Protein AF-A0A8H6F8X5-F1 (afdb_monomer)

Sequence (159 aa):
MCCFRVAEVFLEDPPPEKKKEEKEKEEKVKKNYVLVSDQLNLQPITSPAPMYYPGGSQATQIQFYSSQPAAEPANFNHYQGLTSKQVNDRNISRAQNHGGFNPVQLVPQNASPDNEYYCRELDGTWTVRTVNTIMNSLNPGQWAYATTGYPYWVRHSKD

Structure (mmCIF, N/CA/C/O backbone):
data_AF-A0A8H6F8X5-F1
#
_entry.id   AF-A0A8H6F8X5-F1
#
loop_
_atom_site.group_PDB
_atom_site.id
_atom_site.type_symbol
_atom_site.label_atom_id
_atom_site.label_alt_id
_atom_site.label_comp_id
_atom_site.label_asym_id
_atom_site.label_entity_id
_atom_site.label_seq_id
_atom_site.pdbx_PDB_ins_code
_atom_site.Cartn_x
_atom_site.Cartn_y
_atom_site.Cartn_z
_atom_site.occupancy
_atom_site.B_iso_or_equiv
_atom_site.auth_seq_id
_atom_site.auth_comp_id
_atom_site.auth_asym_id
_atom_site.auth_atom_id
_atom_site.pdbx_PDB_model_num
ATOM 1 N N . MET A 1 1 ? -4.945 -47.164 32.481 1.00 36.91 1 MET A N 1
ATOM 2 C CA . MET A 1 1 ? -4.003 -47.880 31.596 1.00 36.91 1 MET A CA 1
ATOM 3 C C . MET A 1 1 ? -4.623 -47.964 30.209 1.00 36.91 1 MET A C 1
ATOM 5 O O . MET A 1 1 ? -5.729 -48.467 30.112 1.00 36.91 1 MET A O 1
ATOM 9 N N . CYS A 1 2 ? -3.932 -47.366 29.230 1.00 43.31 2 CYS A N 1
ATOM 10 C CA . CYS A 1 2 ? -3.965 -47.519 27.764 1.00 43.31 2 CYS A CA 1
ATOM 11 C C . CYS A 1 2 ? -5.269 -47.904 27.032 1.00 43.31 2 CYS A C 1
ATOM 13 O O . CYS A 1 2 ? -5.807 -48.979 27.259 1.00 43.31 2 CYS A O 1
ATOM 15 N N . CYS A 1 3 ? -5.664 -47.093 26.035 1.00 44.19 3 CYS A N 1
ATOM 16 C CA . CYS A 1 3 ? -5.528 -47.427 24.600 1.00 44.19 3 CYS A CA 1
ATOM 17 C C . CYS A 1 3 ? -6.096 -46.305 23.703 1.00 44.19 3 CYS A C 1
ATOM 19 O O . CYS A 1 3 ? -7.283 -45.996 23.746 1.00 44.19 3 CYS A O 1
ATOM 21 N N . PHE A 1 4 ? -5.230 -45.725 22.868 1.00 46.38 4 PHE A N 1
ATOM 22 C CA . PHE A 1 4 ? -5.583 -44.859 21.742 1.00 46.38 4 PHE A CA 1
ATOM 23 C C . PHE A 1 4 ? -6.475 -45.605 20.732 1.00 46.38 4 PHE A C 1
ATOM 25 O O . PHE A 1 4 ? -6.188 -46.750 20.385 1.00 46.38 4 PHE A O 1
ATOM 32 N N . ARG A 1 5 ? -7.485 -44.926 20.173 1.00 42.03 5 ARG A N 1
ATOM 33 C CA . ARG A 1 5 ? -7.968 -45.196 18.811 1.00 42.03 5 ARG A CA 1
ATOM 34 C C . ARG A 1 5 ? -7.965 -43.889 18.033 1.00 42.03 5 ARG A C 1
ATOM 36 O O . ARG A 1 5 ? -8.704 -42.964 18.350 1.00 42.03 5 ARG A O 1
ATOM 43 N N . VAL A 1 6 ? -7.078 -43.838 17.048 1.00 49.41 6 VAL A N 1
ATOM 44 C CA . VAL A 1 6 ? -7.044 -42.843 15.981 1.00 49.41 6 VAL A CA 1
ATOM 45 C C . VAL A 1 6 ? -8.338 -43.026 15.192 1.00 49.41 6 VAL A C 1
ATOM 47 O O . VAL A 1 6 ? -8.500 -44.038 14.515 1.00 49.41 6 VAL A O 1
ATOM 50 N N . ALA A 1 7 ? -9.294 -42.112 15.360 1.00 45.47 7 ALA A N 1
ATOM 51 C CA . ALA A 1 7 ? -10.432 -42.035 14.460 1.00 45.47 7 ALA A CA 1
ATOM 52 C C . ALA A 1 7 ? -9.923 -41.452 13.143 1.00 45.47 7 ALA A C 1
ATOM 54 O O . ALA A 1 7 ? -9.276 -40.405 13.114 1.00 45.47 7 ALA A O 1
ATOM 55 N N . GLU A 1 8 ? -10.153 -42.220 12.091 1.00 45.78 8 GLU A N 1
ATOM 56 C CA . GLU A 1 8 ? -9.736 -41.973 10.727 1.00 45.78 8 GLU A CA 1
ATOM 57 C C . GLU A 1 8 ? -10.139 -40.568 10.281 1.00 45.78 8 GLU A C 1
ATOM 59 O O . GLU A 1 8 ? -11.314 -40.200 10.270 1.00 45.78 8 GLU A O 1
ATOM 64 N N . VAL A 1 9 ? -9.133 -39.783 9.898 1.00 44.12 9 VAL A N 1
ATOM 65 C CA . VAL A 1 9 ? -9.313 -38.613 9.047 1.00 44.12 9 VAL A CA 1
ATOM 66 C C . VAL A 1 9 ? -9.798 -39.154 7.707 1.00 44.12 9 VAL A C 1
ATOM 68 O O . VAL A 1 9 ? -9.000 -39.545 6.857 1.00 44.12 9 VAL A O 1
ATOM 71 N N . PHE A 1 10 ? -11.117 -39.225 7.536 1.00 41.78 10 PHE A N 1
ATOM 72 C CA . PHE A 1 10 ? -11.707 -39.284 6.211 1.00 41.78 10 PHE A CA 1
ATOM 73 C C . PHE A 1 10 ? -11.322 -37.982 5.517 1.00 41.78 10 PHE A C 1
ATOM 75 O O . PHE A 1 10 ? -11.878 -36.916 5.773 1.00 41.78 10 PHE A O 1
ATOM 82 N N . LEU A 1 11 ? -10.306 -38.076 4.664 1.00 54.69 11 LEU A N 1
ATOM 83 C CA . LEU A 1 11 ? -10.061 -37.112 3.611 1.00 54.69 11 LEU A CA 1
ATOM 84 C C . LEU A 1 11 ? -11.236 -37.266 2.638 1.00 54.69 11 LEU A C 1
ATOM 86 O O . LEU A 1 11 ? -11.163 -38.017 1.669 1.00 54.69 11 LEU A O 1
ATOM 90 N N . GLU A 1 12 ? -12.367 -36.648 2.979 1.00 58.44 12 GLU A N 1
ATOM 91 C CA . GLU A 1 12 ? -13.502 -36.516 2.079 1.00 58.44 12 GLU A CA 1
ATOM 92 C C . GLU A 1 12 ? -12.989 -35.824 0.821 1.00 58.44 12 GLU A C 1
ATOM 94 O O . GLU A 1 12 ? -12.640 -34.640 0.822 1.00 58.44 12 GLU A O 1
ATOM 99 N N . ASP A 1 13 ? -12.885 -36.603 -0.255 1.00 58.38 13 ASP A N 1
ATOM 100 C CA . ASP A 1 13 ? -12.674 -36.071 -1.586 1.00 58.38 13 ASP A CA 1
ATOM 101 C C . ASP A 1 13 ? -13.722 -34.974 -1.816 1.00 58.38 13 ASP A C 1
ATOM 103 O O . ASP A 1 13 ? -14.922 -35.232 -1.658 1.00 58.38 13 ASP A O 1
ATOM 107 N N . PRO A 1 14 ? -13.313 -33.742 -2.168 1.00 56.97 14 PRO A N 1
ATOM 108 C CA . PRO A 1 14 ? -14.272 -32.671 -2.344 1.00 56.97 14 PRO A CA 1
ATOM 109 C C . PRO A 1 14 ? -15.257 -33.057 -3.457 1.00 56.97 14 PRO A C 1
ATOM 111 O O . PRO A 1 14 ? -14.845 -33.668 -4.454 1.00 56.97 14 PRO A O 1
ATOM 114 N N . PRO A 1 15 ? -16.548 -32.701 -3.307 1.00 54.31 15 PRO A N 1
ATOM 115 C CA . PRO A 1 15 ? -17.602 -33.104 -4.227 1.00 54.31 15 PRO A CA 1
ATOM 116 C C . PRO A 1 15 ? -17.224 -32.765 -5.679 1.00 54.31 15 PRO A C 1
ATOM 118 O O . PRO A 1 15 ? -16.596 -31.728 -5.922 1.00 54.31 15 PRO A O 1
ATOM 121 N N . PRO A 1 16 ? -17.599 -33.608 -6.661 1.00 55.25 16 PRO A N 1
ATOM 122 C CA . PRO A 1 16 ? -17.112 -33.528 -8.044 1.00 55.25 16 PRO A CA 1
ATOM 123 C C . PRO A 1 16 ? -17.416 -32.191 -8.742 1.00 55.25 16 PRO A C 1
ATOM 125 O O . PRO A 1 16 ? -16.792 -31.868 -9.752 1.00 55.25 16 PRO A O 1
ATOM 128 N N . GLU A 1 17 ? -18.335 -31.395 -8.197 1.00 54.47 17 GLU A N 1
ATOM 129 C CA . GLU A 1 17 ? -18.653 -30.046 -8.665 1.00 54.47 17 GLU A CA 1
ATOM 130 C C . GLU A 1 17 ? -17.574 -29.015 -8.286 1.00 54.47 17 GLU A C 1
ATOM 132 O O . GLU A 1 17 ? -17.192 -28.204 -9.129 1.00 54.47 17 GLU A O 1
ATOM 137 N N . LYS A 1 18 ? -16.965 -29.111 -7.091 1.00 52.75 18 LYS A N 1
ATOM 138 C CA . LYS A 1 18 ? -15.894 -28.191 -6.655 1.00 52.75 18 LYS A CA 1
ATOM 139 C C . LYS A 1 18 ? -14.602 -28.371 -7.461 1.00 52.75 18 LYS A C 1
ATOM 141 O O . LYS A 1 18 ? -13.969 -27.385 -7.826 1.00 52.75 18 LYS A O 1
ATOM 146 N N . LYS A 1 19 ? -14.257 -29.615 -7.833 1.00 54.56 19 LYS A N 1
ATOM 147 C CA . LYS A 1 19 ? -13.099 -29.911 -8.709 1.00 54.56 19 LYS A CA 1
ATOM 148 C C . LYS A 1 19 ? -13.278 -29.354 -10.133 1.00 54.56 19 LYS A C 1
ATOM 150 O O . LYS A 1 19 ? -12.283 -29.058 -10.795 1.00 54.56 19 LYS A O 1
ATOM 155 N N . LYS A 1 20 ? -14.519 -29.205 -10.623 1.00 55.94 20 LYS A N 1
ATOM 156 C CA . LYS A 1 20 ? -14.805 -28.585 -11.932 1.00 55.94 20 LYS A CA 1
ATOM 157 C C . LYS A 1 20 ? -14.693 -27.060 -11.877 1.00 55.94 20 LYS A C 1
ATOM 159 O O . LYS A 1 20 ? -14.068 -26.486 -12.764 1.00 55.94 20 LYS A O 1
ATOM 164 N N . GLU 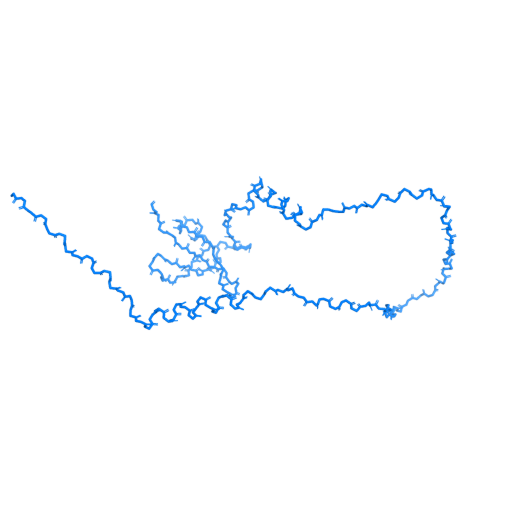A 1 21 ? -15.208 -26.425 -10.824 1.00 56.47 21 GLU A N 1
ATOM 165 C CA . GLU A 1 21 ? -15.092 -24.970 -10.640 1.00 56.47 21 GLU A CA 1
ATOM 166 C C . GLU A 1 21 ? -13.645 -24.497 -10.436 1.00 56.47 21 GLU A C 1
ATOM 168 O O . GLU A 1 21 ? -13.267 -23.451 -10.964 1.00 56.47 21 GLU A O 1
ATOM 173 N N . GLU A 1 22 ? -12.811 -25.249 -9.708 1.00 57.75 22 GLU A N 1
ATOM 174 C CA . GLU A 1 22 ? -11.390 -24.901 -9.548 1.00 57.75 22 GLU A CA 1
ATOM 175 C C . GLU A 1 22 ? -10.607 -25.029 -10.857 1.00 57.75 22 GLU A C 1
ATOM 177 O O . GLU A 1 22 ? -9.836 -24.128 -11.189 1.00 57.75 22 GLU A O 1
ATOM 182 N N . LYS A 1 23 ? -10.859 -26.077 -11.656 1.00 56.69 23 LYS A N 1
ATOM 183 C CA . LYS A 1 23 ? -10.246 -26.214 -12.988 1.00 56.69 23 LYS A CA 1
ATOM 184 C C . LYS A 1 23 ? -10.670 -25.096 -13.939 1.00 56.69 23 LYS A C 1
ATOM 186 O O . LYS A 1 23 ? -9.831 -24.585 -14.677 1.00 56.69 23 LYS A O 1
ATOM 191 N N . GLU A 1 24 ? -11.938 -24.685 -13.907 1.00 56.41 24 GLU A N 1
ATOM 192 C CA . GLU A 1 24 ? -12.426 -23.584 -14.747 1.00 56.41 24 GLU A CA 1
ATOM 193 C C . GLU A 1 24 ? -11.829 -22.230 -14.323 1.00 56.41 24 GLU A C 1
ATOM 195 O O . GLU A 1 24 ? -11.479 -21.405 -15.173 1.00 56.41 24 GLU A O 1
ATOM 200 N N . LYS A 1 25 ? -11.646 -22.002 -13.015 1.00 56.59 25 LYS A N 1
ATOM 201 C CA . LYS A 1 25 ? -10.965 -20.804 -12.498 1.00 56.59 25 LYS A CA 1
ATOM 202 C C . LYS A 1 25 ? -9.482 -20.791 -12.870 1.00 56.59 25 LYS A C 1
ATOM 204 O O . LYS A 1 25 ? -8.986 -19.749 -13.295 1.00 56.59 25 LYS A O 1
ATOM 209 N N . GLU A 1 26 ? -8.790 -21.925 -12.798 1.00 56.66 26 GLU A N 1
ATOM 210 C CA . GLU A 1 26 ? -7.379 -22.025 -13.191 1.00 56.66 26 GLU A CA 1
ATOM 211 C C . GLU A 1 26 ? -7.184 -21.846 -14.712 1.00 56.66 26 GLU A C 1
ATOM 213 O O . GLU A 1 26 ? -6.233 -21.193 -15.150 1.00 56.66 26 GLU A O 1
ATOM 218 N N . GLU A 1 27 ? -8.113 -22.343 -15.537 1.00 55.03 27 GLU A N 1
ATOM 219 C CA . GLU A 1 27 ? -8.099 -22.132 -16.991 1.00 55.03 27 GLU A CA 1
ATOM 220 C C . GLU A 1 27 ? -8.397 -20.670 -17.370 1.00 55.03 27 GLU A C 1
ATOM 222 O O . GLU A 1 27 ? -7.745 -20.119 -18.262 1.00 55.03 27 GLU A O 1
ATOM 227 N N . LYS A 1 28 ? -9.317 -19.995 -16.663 1.00 52.00 28 LYS A N 1
ATOM 228 C CA . LYS A 1 28 ? -9.568 -18.550 -16.836 1.00 52.00 28 LYS A CA 1
ATOM 229 C C . LYS A 1 28 ? -8.356 -17.698 -16.454 1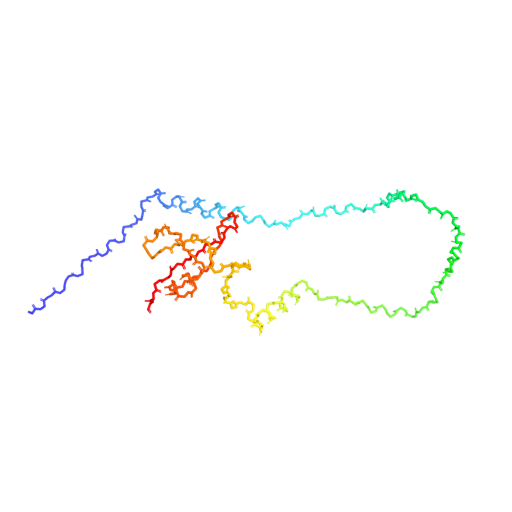.00 52.00 28 LYS A C 1
ATOM 231 O O . LYS A 1 28 ? -8.063 -16.729 -17.150 1.00 52.00 28 LYS A O 1
ATOM 236 N N . VAL A 1 29 ? -7.617 -18.070 -15.407 1.00 52.72 29 VAL A N 1
ATOM 237 C CA . VAL A 1 29 ? -6.373 -17.375 -15.030 1.00 52.72 29 VAL A CA 1
ATOM 238 C C . VAL A 1 29 ? -5.284 -17.577 -16.091 1.00 52.72 29 VAL A C 1
ATOM 240 O O . VAL A 1 29 ? -4.602 -16.616 -16.441 1.00 52.72 29 VAL A O 1
ATOM 243 N N . LYS A 1 30 ? -5.164 -18.774 -16.686 1.00 51.12 30 LYS A N 1
ATOM 244 C CA . LYS A 1 30 ? -4.207 -19.038 -17.781 1.00 51.12 30 LYS A CA 1
ATOM 245 C C . LYS A 1 30 ? -4.555 -18.300 -19.081 1.00 51.12 30 LYS A C 1
ATOM 247 O O . LYS A 1 30 ? -3.644 -17.856 -19.771 1.00 51.12 30 LYS A O 1
ATOM 252 N N . LYS A 1 31 ? -5.841 -18.101 -19.395 1.00 50.16 31 LYS A N 1
ATOM 253 C CA . LYS A 1 31 ? -6.279 -17.338 -20.585 1.00 50.16 31 LYS A CA 1
ATOM 254 C C . LYS A 1 31 ? -6.067 -15.821 -20.477 1.00 50.16 31 LYS A C 1
ATOM 256 O O . LYS A 1 31 ? -6.043 -15.157 -21.506 1.00 50.16 31 LYS A O 1
ATOM 261 N N . ASN A 1 32 ? -5.875 -15.278 -19.271 1.00 47.56 32 ASN A N 1
ATOM 262 C CA . ASN A 1 32 ? -5.641 -13.842 -19.066 1.00 47.56 32 ASN A CA 1
ATOM 263 C C . ASN A 1 32 ? -4.169 -13.414 -19.174 1.00 47.56 32 ASN A C 1
ATOM 265 O O . ASN A 1 32 ? -3.894 -12.216 -19.197 1.00 47.56 32 ASN A O 1
ATOM 269 N N . TYR A 1 33 ? -3.227 -14.350 -19.310 1.00 41.00 33 TYR A N 1
ATOM 270 C CA . TYR A 1 33 ? -1.873 -14.029 -19.760 1.00 41.00 33 TYR A CA 1
ATOM 271 C C . TYR A 1 33 ? -1.807 -14.156 -21.281 1.00 41.00 33 TYR A C 1
ATOM 273 O O . TYR A 1 33 ? -1.265 -15.112 -21.831 1.00 41.00 33 TYR A O 1
ATOM 281 N N . VAL A 1 34 ? -2.379 -13.171 -21.972 1.00 42.72 34 VAL A N 1
ATOM 282 C CA . VAL A 1 34 ? -2.044 -12.938 -23.376 1.00 42.72 34 VAL A CA 1
ATOM 283 C C . VAL A 1 34 ? -0.623 -12.384 -23.389 1.00 42.72 34 VAL A C 1
ATOM 285 O O . VAL A 1 34 ? -0.381 -11.249 -22.977 1.00 42.72 34 VAL A O 1
ATOM 288 N N . LEU A 1 35 ? 0.330 -13.202 -23.833 1.00 46.12 35 LEU A N 1
ATOM 289 C CA . LEU A 1 35 ? 1.628 -12.708 -24.271 1.00 46.12 35 LEU A CA 1
ATOM 290 C C . LEU A 1 35 ? 1.362 -11.730 -25.419 1.00 46.12 35 LEU A C 1
ATOM 292 O O . LEU A 1 35 ? 0.955 -12.134 -26.507 1.00 46.12 35 LEU A O 1
ATOM 296 N N . VAL A 1 36 ? 1.548 -10.435 -25.162 1.00 47.56 36 VAL A N 1
ATOM 297 C CA . VAL A 1 36 ? 1.581 -9.406 -26.205 1.00 47.56 36 VAL A CA 1
ATOM 298 C C . VAL A 1 36 ? 2.903 -9.573 -26.951 1.00 47.56 36 VAL A C 1
ATOM 300 O O . VAL A 1 36 ? 3.878 -8.867 -26.715 1.00 47.56 36 VAL A O 1
ATOM 303 N N . SER A 1 37 ? 2.949 -10.573 -27.818 1.00 54.03 37 SER A N 1
ATOM 304 C CA . SER A 1 37 ? 3.996 -10.761 -28.811 1.00 54.03 37 SER A CA 1
ATOM 305 C C . SER A 1 37 ? 3.313 -11.068 -30.131 1.00 54.03 37 SER A C 1
ATOM 307 O O . SER A 1 37 ? 3.034 -12.221 -30.439 1.00 54.03 37 SER A O 1
ATOM 309 N N . ASP A 1 38 ? 2.919 -10.015 -30.838 1.00 49.62 38 ASP A N 1
ATOM 310 C CA . ASP A 1 38 ? 3.340 -9.776 -32.218 1.00 49.62 38 ASP A CA 1
ATOM 311 C C . ASP A 1 38 ? 2.515 -8.649 -32.843 1.00 49.62 38 ASP A C 1
ATOM 313 O O . ASP A 1 38 ? 1.331 -8.486 -32.560 1.00 49.62 38 ASP A O 1
ATOM 317 N N . GLN A 1 39 ? 3.170 -7.919 -33.754 1.00 47.75 39 GLN A N 1
ATOM 318 C CA . GLN A 1 39 ? 2.626 -6.893 -34.657 1.00 47.75 39 GLN A CA 1
ATOM 319 C C . GLN A 1 39 ? 2.611 -5.442 -34.124 1.00 47.75 39 GLN A C 1
ATOM 321 O O . GLN A 1 39 ? 1.603 -4.741 -34.199 1.00 47.75 39 GLN A O 1
ATOM 326 N N . LEU A 1 40 ? 3.770 -4.915 -33.707 1.00 45.66 40 LEU A N 1
ATOM 327 C CA . LEU A 1 40 ? 4.030 -3.480 -33.895 1.00 45.66 40 LEU A CA 1
ATOM 328 C C . LEU A 1 40 ? 4.257 -3.243 -35.394 1.00 45.66 40 LEU A C 1
ATOM 330 O O . LEU A 1 40 ? 5.364 -3.385 -35.906 1.00 45.66 40 LEU A O 1
ATOM 334 N N . ASN A 1 41 ? 3.183 -2.914 -36.106 1.00 47.12 41 ASN A N 1
ATOM 335 C CA . ASN A 1 41 ? 3.257 -2.431 -37.476 1.00 47.12 41 ASN A CA 1
ATOM 336 C C . ASN A 1 41 ? 3.772 -0.980 -37.438 1.00 47.12 41 ASN A C 1
ATOM 338 O O . ASN A 1 41 ? 2.985 -0.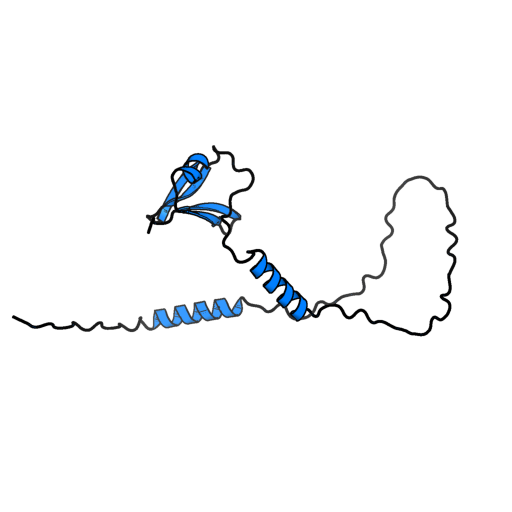036 -37.355 1.00 47.12 41 ASN A O 1
ATOM 342 N N . LEU A 1 42 ? 5.096 -0.793 -37.409 1.00 48.75 42 LEU A N 1
ATOM 343 C CA . LEU A 1 42 ? 5.699 0.535 -37.541 1.00 48.75 42 LEU A CA 1
ATOM 344 C C . LEU A 1 42 ? 5.504 1.024 -38.980 1.00 48.75 42 LEU A C 1
ATOM 346 O O . LEU A 1 42 ? 6.308 0.745 -39.866 1.00 48.75 42 LEU A O 1
ATOM 350 N N . GLN A 1 43 ? 4.431 1.774 -39.212 1.00 52.31 43 GLN A N 1
ATOM 351 C CA . GLN A 1 43 ? 4.346 2.659 -40.370 1.00 52.31 43 GLN A CA 1
ATOM 352 C C . GLN A 1 43 ? 5.440 3.736 -40.219 1.00 52.31 43 GLN A C 1
ATOM 354 O O . GLN A 1 43 ? 5.543 4.334 -39.141 1.00 52.31 43 GLN A O 1
ATOM 359 N N . PRO A 1 44 ? 6.266 4.018 -41.243 1.00 46.91 44 PRO A N 1
ATOM 360 C CA . PRO A 1 44 ? 7.167 5.160 -41.192 1.00 46.91 44 PRO A CA 1
ATOM 361 C C . PRO A 1 44 ? 6.324 6.438 -41.165 1.00 46.91 44 PRO A C 1
ATOM 363 O O . PRO A 1 44 ? 5.540 6.690 -42.078 1.00 46.91 44 PRO A O 1
ATOM 366 N N . ILE A 1 45 ? 6.465 7.244 -40.111 1.00 49.88 45 ILE A N 1
ATOM 367 C CA . ILE A 1 45 ? 5.806 8.550 -40.018 1.00 49.88 45 ILE A CA 1
ATOM 368 C C . ILE A 1 45 ? 6.527 9.477 -41.000 1.00 49.88 45 ILE A C 1
ATOM 370 O O . ILE A 1 45 ? 7.522 10.120 -40.671 1.00 49.88 45 ILE A O 1
ATOM 374 N N . THR A 1 46 ? 6.072 9.483 -42.247 1.00 51.19 46 THR A N 1
ATOM 375 C CA . THR A 1 46 ? 6.524 10.437 -43.252 1.00 51.19 46 THR A CA 1
ATOM 376 C C . THR A 1 46 ? 5.823 11.773 -43.024 1.00 51.19 46 THR A C 1
ATOM 378 O O . THR A 1 46 ? 4.596 11.821 -42.971 1.00 51.19 46 THR A O 1
ATOM 381 N N . SER A 1 47 ? 6.630 12.835 -42.979 1.00 60.25 47 SER A N 1
ATOM 382 C CA . SER A 1 47 ? 6.283 14.263 -43.051 1.00 60.25 47 SER A CA 1
ATOM 383 C C . SER A 1 47 ? 5.754 14.937 -41.773 1.00 60.25 47 SER A C 1
ATOM 385 O O . SER A 1 47 ? 4.631 14.671 -41.346 1.00 60.25 47 SER A O 1
ATOM 387 N N . PRO A 1 48 ? 6.501 15.904 -41.197 1.00 50.62 48 PRO A N 1
ATOM 388 C CA . PRO A 1 48 ? 5.929 16.827 -40.228 1.00 50.62 48 PRO A CA 1
ATOM 389 C C . PRO A 1 48 ? 4.981 17.807 -40.936 1.00 50.62 48 PRO A C 1
ATOM 391 O O . PRO A 1 48 ? 5.360 18.483 -41.894 1.00 50.62 48 PRO A O 1
ATOM 394 N N . ALA A 1 49 ? 3.740 17.886 -40.455 1.00 55.31 49 ALA A N 1
ATOM 395 C CA . ALA A 1 49 ? 2.804 18.933 -40.846 1.00 55.31 49 ALA A CA 1
ATOM 396 C C . ALA A 1 49 ? 3.358 20.319 -40.441 1.00 55.31 49 ALA A C 1
ATOM 398 O O . ALA A 1 49 ? 3.920 20.451 -39.349 1.00 55.31 49 ALA A O 1
ATOM 399 N N . PRO A 1 50 ? 3.212 21.362 -41.277 1.00 48.44 50 PRO A N 1
ATOM 400 C CA . PRO A 1 50 ? 3.706 22.693 -40.947 1.00 48.44 50 PRO A CA 1
ATOM 401 C C . PRO A 1 50 ? 2.857 23.320 -39.831 1.00 48.44 50 PRO A C 1
ATOM 403 O O . PRO A 1 50 ? 1.678 23.612 -40.016 1.00 48.44 50 PRO A O 1
ATOM 406 N N . MET A 1 51 ? 3.469 23.553 -38.669 1.00 39.31 51 MET A N 1
ATOM 407 C CA . MET A 1 51 ? 2.892 24.380 -37.606 1.00 39.31 51 MET A CA 1
ATOM 408 C C . MET A 1 51 ? 3.008 25.859 -37.995 1.00 39.31 51 MET A C 1
ATOM 410 O O . MET A 1 51 ? 4.103 26.417 -38.048 1.00 39.31 51 MET A O 1
ATOM 414 N N . TYR A 1 52 ? 1.869 26.488 -38.280 1.00 40.00 52 TYR A N 1
ATOM 415 C CA . TYR A 1 52 ? 1.749 27.919 -38.554 1.00 40.00 52 TYR A CA 1
ATOM 416 C C . TYR A 1 52 ? 1.854 28.717 -37.245 1.00 40.00 52 TYR A C 1
ATOM 418 O O . TYR A 1 52 ? 0.921 28.727 -36.444 1.00 40.00 52 TYR A O 1
ATOM 426 N N . TYR A 1 53 ? 2.984 29.394 -37.032 1.00 38.94 53 TYR A N 1
ATOM 427 C CA . TYR A 1 53 ? 3.132 30.430 -36.006 1.00 38.94 53 TYR A CA 1
ATOM 428 C C . TYR A 1 53 ? 3.064 31.813 -36.672 1.00 38.94 53 TYR A C 1
ATOM 430 O O . TYR A 1 53 ? 3.836 32.072 -37.598 1.00 38.94 53 TYR A O 1
ATOM 438 N N . PRO A 1 54 ? 2.180 32.727 -36.231 1.00 47.66 54 PRO A N 1
ATOM 439 C CA . PRO A 1 54 ? 2.154 34.082 -36.751 1.00 47.66 54 PRO A CA 1
ATOM 440 C C . PRO A 1 54 ? 3.184 34.931 -35.998 1.00 47.66 54 PRO A C 1
ATOM 442 O O . PRO A 1 54 ? 3.040 35.180 -34.803 1.00 47.66 54 PRO A O 1
ATOM 445 N N . GLY A 1 55 ? 4.224 35.398 -36.689 1.00 45.56 55 GLY A N 1
ATOM 446 C CA . GLY A 1 55 ? 5.123 36.400 -36.119 1.00 45.56 55 GLY A CA 1
ATOM 447 C C . GLY A 1 55 ? 6.429 36.598 -36.878 1.00 45.56 55 GLY A C 1
ATOM 448 O O . GLY A 1 55 ? 7.357 35.820 -36.718 1.00 45.56 55 GLY A O 1
ATOM 449 N N . GLY A 1 56 ? 6.505 37.698 -37.634 1.00 44.38 56 GLY A N 1
ATOM 450 C CA . GLY A 1 56 ? 7.744 38.448 -37.865 1.00 44.38 56 GLY A CA 1
ATOM 451 C C . GLY A 1 56 ? 8.785 37.811 -38.786 1.00 44.38 56 GLY A C 1
ATOM 452 O O . GLY A 1 56 ? 9.709 37.139 -38.349 1.00 44.38 56 GLY A O 1
ATOM 453 N N . SER A 1 57 ? 8.688 38.129 -40.072 1.00 50.41 57 SER A N 1
ATOM 454 C CA . SER A 1 57 ? 9.680 37.836 -41.105 1.00 50.41 57 SER A CA 1
ATOM 455 C C . SER A 1 57 ? 11.028 38.534 -40.870 1.00 50.41 57 SER A C 1
ATOM 457 O O . SER A 1 57 ? 11.123 39.754 -40.998 1.00 50.41 57 SER A O 1
ATOM 459 N N . GLN A 1 58 ? 12.083 37.749 -40.654 1.00 47.75 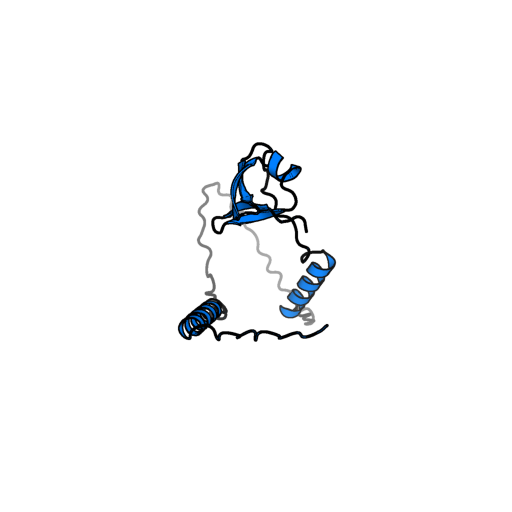58 GLN A N 1
ATOM 460 C CA . GLN A 1 58 ? 13.449 38.046 -41.098 1.00 47.75 58 GLN A CA 1
ATOM 461 C C . GLN A 1 58 ? 14.035 36.713 -41.592 1.00 47.75 58 GLN A C 1
ATOM 463 O O . GLN A 1 58 ? 14.300 35.812 -40.799 1.00 47.75 58 GLN A O 1
ATOM 468 N N . ALA A 1 59 ? 14.160 36.541 -42.909 1.00 45.00 59 ALA A N 1
ATOM 469 C CA . ALA A 1 59 ? 14.717 35.329 -43.501 1.00 45.00 59 ALA A CA 1
ATOM 470 C C . ALA A 1 59 ? 16.237 35.297 -43.275 1.00 45.00 59 ALA A C 1
ATOM 472 O O . ALA A 1 59 ? 17.006 35.852 -44.058 1.00 45.00 59 ALA A O 1
ATOM 473 N N . THR A 1 60 ? 16.686 34.661 -42.195 1.00 48.78 60 THR A N 1
ATOM 474 C CA . THR A 1 60 ? 18.102 34.322 -42.028 1.00 48.78 60 THR A CA 1
ATOM 475 C C . THR A 1 60 ? 18.405 33.140 -42.944 1.00 48.78 60 THR A C 1
ATOM 477 O O . THR A 1 60 ? 17.965 32.020 -42.696 1.00 48.78 60 THR A O 1
ATOM 480 N N . GLN A 1 61 ? 19.115 33.391 -44.044 1.00 40.75 61 GLN A N 1
ATOM 481 C CA . GLN A 1 61 ? 19.613 32.338 -44.927 1.00 40.75 61 GLN A CA 1
ATOM 482 C C . GLN A 1 61 ? 20.631 31.487 -44.158 1.00 40.75 61 GLN A C 1
ATOM 484 O O . GLN A 1 61 ? 21.777 31.893 -43.972 1.00 40.75 61 GLN A O 1
ATOM 489 N N . ILE A 1 62 ? 20.205 30.317 -43.684 1.00 51.56 62 ILE A N 1
ATOM 490 C CA . ILE A 1 62 ? 21.102 29.332 -43.081 1.00 51.56 62 ILE A CA 1
ATOM 491 C C . ILE A 1 62 ? 21.840 28.652 -44.239 1.00 51.56 62 ILE A C 1
ATOM 493 O O . ILE A 1 62 ? 21.266 27.855 -44.977 1.00 51.56 62 ILE A O 1
ATOM 497 N N . GLN A 1 63 ? 23.102 29.025 -44.446 1.00 43.19 63 GLN A N 1
ATOM 498 C CA . GLN A 1 63 ? 23.995 28.355 -45.390 1.00 43.19 63 GLN A CA 1
ATOM 499 C C . GLN A 1 63 ? 24.314 26.959 -44.842 1.00 43.19 63 GLN A C 1
ATOM 501 O O . GLN A 1 63 ? 25.052 26.815 -43.867 1.00 43.19 63 GLN A O 1
ATOM 506 N N . PHE A 1 64 ? 23.735 25.928 -45.452 1.00 38.94 64 PHE A N 1
ATOM 507 C CA . PHE A 1 64 ? 24.069 24.541 -45.152 1.00 38.94 64 PHE A CA 1
ATOM 508 C C . PHE A 1 64 ? 25.410 24.209 -45.810 1.00 38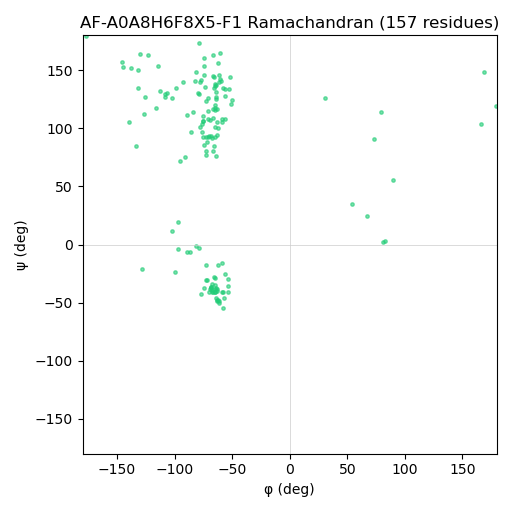.94 64 PHE A C 1
ATOM 510 O O . PHE A 1 64 ? 25.473 23.889 -46.994 1.00 38.94 64 PHE A O 1
ATOM 517 N N . TYR A 1 65 ? 26.498 24.292 -45.045 1.00 41.31 65 TYR A N 1
ATOM 518 C CA . TYR A 1 65 ? 27.757 23.673 -45.446 1.00 41.31 65 TYR A CA 1
ATOM 519 C C . TYR A 1 65 ? 27.561 22.154 -45.431 1.00 41.31 65 TYR A C 1
ATOM 521 O O . TYR A 1 65 ? 27.428 21.551 -44.366 1.00 41.31 65 TYR A O 1
ATOM 529 N N . SER A 1 66 ? 27.524 21.524 -46.608 1.00 52.38 66 SER A N 1
ATOM 530 C CA . SER A 1 66 ? 27.631 20.070 -46.689 1.00 52.38 66 SER A CA 1
ATOM 531 C C . SER A 1 66 ? 29.089 19.695 -46.441 1.00 52.38 66 SER A C 1
ATOM 533 O O . SER A 1 66 ? 29.914 19.681 -47.356 1.00 52.38 66 SER A O 1
ATOM 535 N N . SER A 1 67 ? 29.429 19.420 -45.188 1.00 54.53 67 SER A N 1
ATOM 536 C CA . SER A 1 67 ? 30.688 18.763 -44.857 1.00 54.53 67 SER A CA 1
ATOM 537 C C . SER A 1 67 ? 30.601 17.332 -45.376 1.00 54.53 67 SER A C 1
ATOM 539 O O . SER A 1 67 ? 30.038 16.459 -44.721 1.00 54.53 67 SER A O 1
ATOM 541 N N . GLN A 1 68 ? 31.086 17.099 -46.592 1.00 57.22 68 GLN A N 1
ATOM 542 C CA . GLN A 1 68 ? 31.276 15.749 -47.101 1.00 57.22 68 GLN A CA 1
ATOM 543 C C . GLN A 1 68 ? 32.349 15.098 -46.213 1.00 57.22 68 GLN A C 1
ATOM 545 O O . GLN A 1 68 ? 33.463 15.626 -46.155 1.00 57.22 68 GLN A O 1
ATOM 550 N N . PRO A 1 69 ? 32.036 14.035 -45.448 1.00 55.09 69 PRO A N 1
ATOM 551 C CA . PRO A 1 69 ? 33.020 13.446 -44.557 1.00 55.09 69 PRO A CA 1
ATOM 552 C C . PRO A 1 69 ? 34.159 12.883 -45.407 1.00 55.09 69 PRO A C 1
ATOM 554 O O . PRO A 1 69 ? 33.927 12.123 -46.350 1.00 55.09 69 PRO A O 1
ATOM 557 N N . ALA A 1 70 ? 35.390 13.289 -45.090 1.00 59.72 70 ALA A N 1
ATOM 558 C CA . ALA A 1 70 ? 36.573 12.605 -45.585 1.00 59.72 70 ALA A CA 1
ATOM 559 C C . ALA A 1 70 ? 36.424 11.117 -45.241 1.00 59.72 70 ALA A C 1
ATOM 561 O O . AL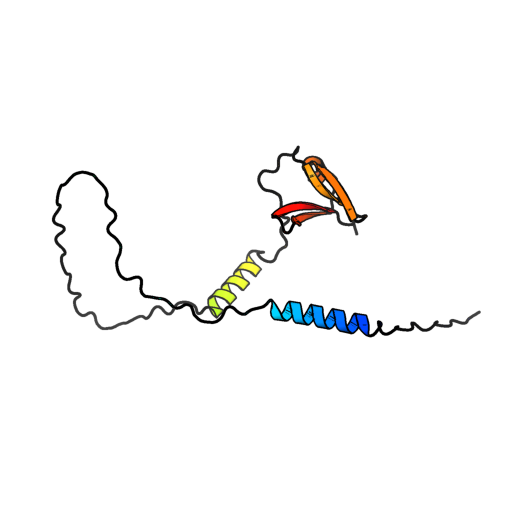A A 1 70 ? 36.002 10.785 -44.134 1.00 59.72 70 ALA A O 1
ATOM 562 N N . ALA A 1 71 ? 36.707 10.236 -46.200 1.00 60.91 71 ALA A N 1
ATOM 563 C CA . ALA A 1 71 ? 36.608 8.799 -45.999 1.00 60.91 71 ALA A CA 1
ATOM 564 C C . ALA A 1 71 ? 37.610 8.364 -44.917 1.00 60.91 71 ALA A C 1
ATOM 566 O O . ALA A 1 71 ? 38.787 8.136 -45.193 1.00 60.91 71 ALA A O 1
ATOM 567 N N . GLU A 1 72 ? 37.142 8.296 -43.673 1.00 59.91 72 GLU A N 1
ATOM 568 C CA . GLU A 1 72 ? 37.867 7.674 -42.575 1.00 59.91 72 GLU A CA 1
ATOM 569 C C . GLU A 1 72 ? 37.984 6.166 -42.847 1.00 59.91 72 GLU A C 1
ATOM 571 O O . GLU A 1 72 ? 37.063 5.567 -43.418 1.00 59.91 72 GLU A O 1
ATOM 576 N N . PRO A 1 73 ? 39.104 5.519 -42.470 1.00 55.69 73 PRO A N 1
ATOM 577 C CA . PRO A 1 73 ? 39.199 4.070 -42.554 1.00 55.69 73 PRO A CA 1
ATOM 578 C C . PRO A 1 73 ? 38.045 3.475 -41.749 1.00 55.69 73 PRO A C 1
ATOM 580 O O . PRO A 1 73 ? 37.842 3.851 -40.596 1.00 55.69 73 PRO A O 1
ATOM 583 N N . ALA A 1 74 ? 37.281 2.577 -42.372 1.00 60.22 74 ALA A N 1
ATOM 584 C CA . ALA A 1 74 ? 36.082 1.968 -41.810 1.00 60.22 74 ALA A CA 1
ATOM 585 C C . ALA A 1 74 ? 36.407 1.120 -40.568 1.00 60.22 74 ALA A C 1
ATOM 587 O O . ALA A 1 74 ? 36.433 -0.106 -40.616 1.00 60.22 74 ALA A O 1
ATOM 588 N N . ASN A 1 75 ? 36.649 1.774 -39.437 1.00 57.97 75 ASN A N 1
ATOM 589 C CA . ASN A 1 75 ? 36.691 1.151 -38.130 1.00 57.97 75 ASN A CA 1
ATOM 590 C C . ASN A 1 75 ? 35.307 1.325 -37.506 1.00 57.97 75 ASN A C 1
ATOM 592 O O . ASN A 1 75 ? 35.068 2.164 -36.638 1.00 57.97 75 ASN A O 1
ATOM 596 N N . PHE A 1 76 ? 34.356 0.571 -38.056 1.00 58.19 76 PHE A N 1
ATOM 597 C CA . PHE A 1 76 ? 32.974 0.539 -37.599 1.00 58.19 76 PHE A CA 1
ATOM 598 C C . PHE A 1 76 ? 32.928 -0.212 -36.263 1.00 58.19 76 PHE A C 1
ATOM 600 O O . PHE A 1 76 ? 32.610 -1.402 -36.203 1.00 58.19 76 PHE A O 1
ATOM 607 N N . ASN A 1 77 ? 33.267 0.483 -35.176 1.00 63.66 77 ASN A N 1
ATOM 608 C CA . ASN A 1 77 ? 32.967 0.029 -33.824 1.00 63.66 77 ASN A CA 1
ATOM 609 C C . ASN A 1 77 ? 31.442 0.027 -33.675 1.00 63.66 77 ASN A C 1
ATOM 611 O O . ASN A 1 77 ? 30.845 1.006 -33.230 1.00 63.66 77 ASN A O 1
ATOM 615 N N . HIS A 1 78 ? 30.794 -1.056 -34.106 1.00 62.84 78 HIS A N 1
ATOM 616 C CA . HIS A 1 78 ? 29.385 -1.285 -33.831 1.00 62.84 78 HIS A CA 1
ATOM 617 C C . HIS A 1 78 ? 29.232 -1.312 -32.313 1.00 62.84 78 HIS A C 1
ATOM 619 O O . HIS A 1 78 ? 29.656 -2.264 -31.657 1.00 62.84 78 HIS A O 1
ATOM 625 N N . TYR A 1 79 ? 28.671 -0.246 -31.742 1.00 70.25 79 TYR A N 1
ATOM 626 C CA . TYR A 1 79 ? 28.332 -0.220 -30.328 1.00 70.25 79 TYR A CA 1
ATOM 627 C C . TYR A 1 79 ? 27.202 -1.225 -30.106 1.00 70.25 79 TYR A C 1
ATOM 629 O O . TYR A 1 79 ? 26.022 -0.925 -30.293 1.00 70.25 79 TYR A O 1
ATOM 637 N N . GLN A 1 80 ? 27.572 -2.457 -29.772 1.00 77.38 80 GLN A N 1
ATOM 638 C CA . GLN A 1 80 ? 26.613 -3.489 -29.438 1.00 77.38 80 GLN A CA 1
ATOM 639 C C . GLN A 1 80 ? 26.145 -3.230 -28.006 1.00 77.38 80 GLN A C 1
ATOM 641 O O . GLN A 1 80 ? 26.860 -3.486 -27.037 1.00 77.38 80 GLN A O 1
ATOM 646 N N . GLY A 1 81 ? 24.952 -2.646 -27.883 1.00 82.75 81 GLY A N 1
ATOM 647 C CA . GLY A 1 81 ? 24.304 -2.447 -26.592 1.00 82.75 81 GLY A CA 1
ATOM 648 C C . GLY A 1 81 ? 24.046 -3.774 -25.875 1.00 82.75 81 GLY A C 1
ATOM 649 O O . GLY A 1 81 ? 24.083 -4.853 -26.471 1.00 82.75 81 GLY A O 1
ATOM 650 N N . LEU A 1 82 ? 23.756 -3.689 -24.576 1.00 88.81 82 LEU A N 1
ATOM 651 C CA . LEU A 1 82 ? 23.337 -4.852 -23.800 1.00 88.81 82 LEU A CA 1
ATOM 652 C C . LEU A 1 82 ? 22.081 -5.466 -24.429 1.00 88.81 82 LEU A C 1
ATOM 654 O O . LEU A 1 82 ? 21.119 -4.766 -24.743 1.00 88.81 82 LEU A O 1
ATOM 658 N N . THR A 1 83 ? 22.078 -6.786 -24.563 1.00 92.25 83 THR A N 1
ATOM 659 C CA . THR A 1 83 ? 20.874 -7.538 -24.930 1.00 92.25 83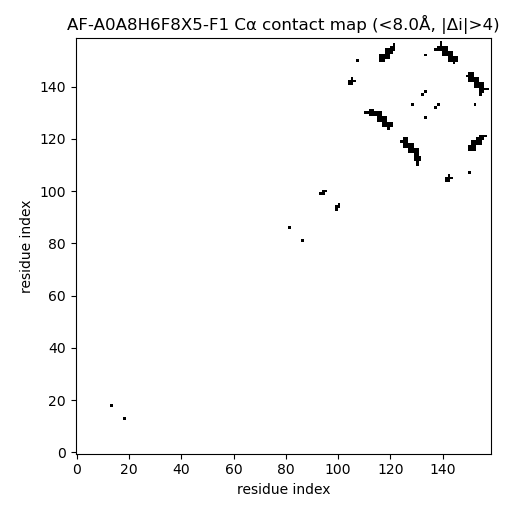 THR A CA 1
ATOM 660 C C . THR A 1 83 ? 19.790 -7.357 -23.863 1.00 92.25 83 THR A C 1
ATOM 662 O O . THR A 1 83 ? 20.097 -7.131 -22.689 1.00 92.25 83 THR A O 1
ATOM 665 N N . SER A 1 84 ? 18.515 -7.533 -24.224 1.00 88.06 84 SER A N 1
ATOM 666 C CA . SER A 1 84 ? 17.400 -7.436 -23.266 1.00 88.06 84 SER A CA 1
ATOM 667 C C . SER A 1 84 ? 17.584 -8.352 -22.052 1.00 88.06 84 SER A C 1
ATOM 669 O O . SER A 1 84 ? 17.270 -7.961 -20.929 1.00 88.06 84 SER A O 1
ATOM 671 N N . LYS A 1 85 ? 18.176 -9.540 -22.254 1.00 94.19 85 LYS A N 1
ATOM 672 C CA . LYS A 1 85 ? 18.529 -10.454 -21.162 1.00 94.19 85 LYS A CA 1
ATOM 673 C C . LYS A 1 85 ? 19.564 -9.836 -20.219 1.00 94.19 85 LYS A C 1
ATOM 675 O O . LYS A 1 85 ? 19.355 -9.836 -19.014 1.00 94.19 85 LYS A O 1
ATOM 680 N N . GLN A 1 86 ? 20.649 -9.278 -20.753 1.00 93.38 86 GLN A N 1
ATOM 681 C CA . GLN A 1 86 ? 21.697 -8.656 -19.936 1.00 93.38 86 GLN A CA 1
ATOM 682 C C . GLN A 1 86 ? 21.190 -7.420 -19.180 1.00 93.38 86 GLN A C 1
ATOM 684 O O . GLN A 1 86 ? 21.599 -7.183 -18.045 1.00 93.38 86 GLN A O 1
ATOM 689 N N . VAL A 1 87 ? 20.280 -6.645 -19.778 1.00 94.62 87 VAL A N 1
ATOM 690 C CA . VAL A 1 87 ? 19.611 -5.530 -19.089 1.00 94.62 87 VAL A CA 1
ATOM 691 C C . VAL A 1 87 ? 18.751 -6.047 -17.938 1.00 94.62 87 VAL A C 1
ATOM 693 O O . VAL A 1 87 ? 18.834 -5.518 -16.832 1.00 94.62 87 VAL A O 1
ATOM 696 N N . ASN A 1 88 ? 17.969 -7.102 -18.168 1.00 95.44 88 ASN A N 1
ATOM 697 C CA . ASN A 1 88 ? 17.140 -7.704 -17.131 1.00 95.44 88 ASN A CA 1
ATOM 698 C C . ASN A 1 88 ? 17.977 -8.282 -15.981 1.00 95.44 88 ASN A C 1
ATOM 700 O O . ASN A 1 88 ? 17.719 -7.963 -14.824 1.00 95.44 88 ASN A O 1
ATOM 704 N N . ASP A 1 89 ? 19.023 -9.052 -16.289 1.00 96.19 89 ASP A N 1
ATOM 705 C CA . ASP A 1 89 ? 19.934 -9.623 -15.288 1.00 96.19 89 ASP A CA 1
ATOM 706 C C . ASP A 1 89 ? 20.581 -8.510 -14.440 1.00 96.19 89 ASP A C 1
ATOM 708 O O . ASP A 1 89 ? 20.645 -8.597 -13.210 1.00 96.19 89 ASP A O 1
ATOM 712 N N . ARG A 1 90 ? 20.980 -7.401 -15.079 1.00 95.06 90 ARG A N 1
ATOM 713 C CA . ARG A 1 90 ? 21.496 -6.212 -14.386 1.00 95.06 90 ARG A CA 1
ATOM 714 C C . ARG A 1 90 ? 20.437 -5.543 -13.507 1.00 95.06 90 ARG A C 1
ATOM 716 O O . ARG A 1 90 ? 20.762 -5.122 -12.399 1.00 95.06 90 ARG A O 1
ATOM 723 N N . ASN A 1 91 ? 19.193 -5.432 -13.971 1.00 94.88 91 ASN A N 1
ATOM 724 C CA . ASN A 1 91 ? 18.093 -4.853 -13.194 1.00 94.88 91 ASN A CA 1
ATOM 725 C C . ASN A 1 91 ? 17.762 -5.706 -11.967 1.00 94.88 91 ASN A C 1
ATOM 727 O O . ASN A 1 91 ? 17.580 -5.151 -10.886 1.00 94.88 91 ASN A O 1
ATOM 731 N N . ILE A 1 92 ? 17.754 -7.034 -12.109 1.00 94.94 92 ILE A N 1
ATOM 732 C CA . ILE A 1 92 ? 17.559 -7.968 -10.993 1.00 94.94 92 ILE A CA 1
ATOM 733 C C . ILE A 1 92 ? 18.684 -7.806 -9.975 1.00 94.94 92 ILE A C 1
ATOM 735 O O . ILE A 1 92 ? 18.406 -7.602 -8.796 1.00 94.94 92 ILE A O 1
ATOM 739 N N . SER A 1 93 ? 19.945 -7.818 -10.419 1.00 94.69 93 SER A N 1
ATOM 740 C CA . SER A 1 93 ? 21.093 -7.610 -9.527 1.00 94.69 93 SER A CA 1
ATOM 741 C C . SER A 1 93 ? 21.014 -6.259 -8.808 1.00 94.69 93 SER A C 1
ATOM 743 O O . SER A 1 93 ? 21.237 -6.169 -7.602 1.00 94.69 93 SER A O 1
ATOM 745 N N . ARG A 1 94 ? 20.605 -5.201 -9.517 1.00 92.94 94 ARG A N 1
ATOM 746 C CA . ARG A 1 94 ? 20.377 -3.883 -8.919 1.00 92.94 94 ARG A CA 1
ATOM 747 C C . ARG A 1 94 ? 19.267 -3.930 -7.866 1.00 92.94 94 ARG A C 1
ATOM 749 O O . ARG A 1 94 ? 19.460 -3.420 -6.770 1.00 92.94 94 ARG A O 1
ATOM 756 N N . ALA A 1 95 ? 18.130 -4.548 -8.162 1.00 93.19 95 ALA A N 1
ATOM 757 C CA . ALA A 1 95 ? 17.032 -4.670 -7.210 1.00 93.19 95 ALA A CA 1
ATOM 758 C C . ALA A 1 95 ? 17.430 -5.496 -5.973 1.00 93.19 95 ALA A C 1
ATOM 760 O O . ALA A 1 95 ? 17.082 -5.109 -4.862 1.00 93.19 95 ALA A O 1
ATOM 761 N N . GLN A 1 96 ? 18.224 -6.559 -6.129 1.00 93.06 96 GLN A N 1
ATOM 762 C CA . GLN A 1 96 ? 18.775 -7.322 -5.002 1.00 93.06 96 GLN A CA 1
ATOM 763 C C . GLN A 1 96 ? 19.680 -6.452 -4.121 1.00 93.06 96 GLN A C 1
ATOM 765 O O . GLN A 1 96 ? 19.493 -6.399 -2.909 1.00 93.06 96 GLN A O 1
ATOM 770 N N . ASN A 1 97 ? 20.610 -5.712 -4.729 1.00 92.50 97 ASN A N 1
ATOM 771 C CA . ASN A 1 97 ? 21.593 -4.910 -3.995 1.00 92.50 97 ASN A CA 1
ATOM 772 C C . ASN A 1 97 ? 20.997 -3.657 -3.337 1.00 92.50 97 ASN A C 1
ATOM 774 O O . ASN A 1 97 ? 21.495 -3.204 -2.311 1.00 92.50 97 ASN A O 1
ATOM 778 N N . HIS A 1 98 ? 19.948 -3.079 -3.926 1.00 90.06 98 HIS A N 1
ATOM 779 C CA . HIS A 1 98 ? 19.325 -1.842 -3.444 1.00 90.06 98 HIS A CA 1
ATOM 780 C C . HIS A 1 98 ? 18.020 -2.074 -2.676 1.00 90.06 98 HIS A C 1
ATOM 782 O O . HIS A 1 98 ? 17.288 -1.120 -2.420 1.00 90.06 98 HIS A O 1
ATOM 788 N N . GLY A 1 99 ? 17.704 -3.322 -2.322 1.00 87.56 99 GLY A N 1
ATOM 789 C CA . GLY A 1 99 ? 16.487 -3.632 -1.577 1.00 87.56 99 GLY A CA 1
ATOM 790 C C . GLY A 1 99 ? 15.200 -3.385 -2.364 1.00 87.56 99 GLY A C 1
ATOM 791 O O . GLY A 1 99 ? 14.151 -3.194 -1.765 1.00 87.56 99 GLY A O 1
ATOM 792 N N . GLY A 1 100 ? 15.249 -3.417 -3.697 1.00 87.31 100 GLY A N 1
ATOM 793 C CA . GLY A 1 100 ? 14.062 -3.321 -4.553 1.00 87.31 100 GLY A CA 1
ATOM 794 C C . GLY A 1 100 ? 13.068 -4.470 -4.351 1.00 87.31 100 GLY A C 1
ATOM 795 O O . GLY A 1 100 ? 11.908 -4.337 -4.723 1.00 87.31 100 GLY A O 1
ATOM 796 N N . PHE A 1 101 ? 13.507 -5.574 -3.739 1.00 88.38 101 PHE A N 1
ATOM 797 C CA . PHE A 1 101 ? 12.646 -6.684 -3.319 1.00 88.38 101 PHE A CA 1
ATOM 798 C C . PHE A 1 101 ? 12.229 -6.617 -1.844 1.00 88.38 101 PHE A C 1
ATOM 800 O O . PHE A 1 101 ? 11.465 -7.469 -1.395 1.00 88.38 101 PHE A O 1
ATOM 807 N N . ASN A 1 102 ? 12.721 -5.639 -1.080 1.00 86.88 102 ASN A N 1
ATOM 808 C CA . ASN A 1 102 ? 12.312 -5.484 0.309 1.00 86.88 102 ASN A CA 1
ATOM 809 C C . ASN A 1 102 ? 10.887 -4.914 0.350 1.00 86.88 102 ASN A C 1
ATOM 811 O O . ASN A 1 102 ? 10.590 -3.970 -0.388 1.00 86.88 102 ASN A O 1
ATOM 815 N N . PRO A 1 103 ? 10.000 -5.446 1.207 1.00 78.38 103 PRO A N 1
ATOM 816 C CA . PRO A 1 103 ? 8.665 -4.891 1.359 1.00 78.38 103 PRO A CA 1
ATOM 817 C C . PRO A 1 103 ? 8.765 -3.474 1.927 1.00 78.38 103 PRO A C 1
ATOM 819 O O . PRO A 1 103 ? 9.366 -3.250 2.977 1.00 78.38 103 PRO A O 1
ATOM 822 N N . VAL A 1 104 ? 8.161 -2.514 1.230 1.00 79.44 104 VAL A N 1
ATOM 823 C CA . VAL A 1 104 ? 8.030 -1.133 1.698 1.00 79.44 104 VAL A CA 1
ATOM 824 C C . VAL A 1 104 ? 6.582 -0.911 2.094 1.00 79.44 104 VAL A C 1
ATOM 826 O O . VAL A 1 104 ? 5.667 -1.216 1.328 1.00 79.44 104 VAL A O 1
ATOM 829 N N . GLN A 1 105 ? 6.373 -0.363 3.289 1.00 78.19 105 GLN A N 1
ATOM 830 C CA . GLN A 1 105 ? 5.045 0.059 3.700 1.00 78.19 105 GLN A CA 1
ATOM 831 C C . GLN A 1 105 ? 4.615 1.233 2.821 1.00 78.19 105 GLN A C 1
ATOM 833 O O . GLN A 1 105 ? 5.231 2.299 2.824 1.00 78.19 105 GLN A O 1
ATOM 838 N N . LEU A 1 106 ? 3.556 1.019 2.049 1.00 80.56 106 LEU A N 1
ATOM 839 C CA . LEU A 1 106 ? 2.909 2.087 1.304 1.00 80.56 106 LEU A CA 1
ATOM 840 C C . LEU A 1 106 ? 2.326 3.064 2.329 1.00 80.56 106 LEU A C 1
ATOM 842 O O . LEU A 1 106 ? 1.789 2.628 3.332 1.00 80.56 106 LEU A O 1
ATOM 846 N N . VAL A 1 107 ? 2.445 4.370 2.128 1.00 82.38 107 VAL A N 1
ATOM 847 C CA . VAL A 1 107 ? 1.754 5.372 2.953 1.00 82.38 107 VAL A CA 1
ATOM 848 C C . VAL A 1 107 ? 1.105 6.351 1.980 1.00 82.38 107 VAL A C 1
ATOM 850 O O . VAL A 1 107 ? 1.761 6.730 1.003 1.00 82.38 107 VAL A O 1
ATOM 853 N N . PRO A 1 108 ? -0.168 6.742 2.175 1.00 82.19 108 PRO A N 1
ATOM 854 C CA . PRO A 1 108 ? -0.804 7.718 1.301 1.00 82.19 108 PRO A CA 1
ATOM 855 C C . PRO A 1 108 ? 0.008 9.019 1.268 1.00 82.19 108 PRO A C 1
ATOM 857 O O . PRO A 1 108 ? 0.447 9.516 2.308 1.00 82.19 108 PRO A O 1
ATOM 860 N N . GLN A 1 109 ? 0.234 9.570 0.074 1.00 79.12 109 GLN A N 1
ATOM 861 C CA . GLN A 1 109 ? 1.021 10.796 -0.061 1.00 79.12 109 GLN A CA 1
ATOM 862 C C . GLN A 1 109 ? 0.301 11.980 0.595 1.00 79.12 109 GLN A C 1
ATOM 864 O O . GLN A 1 109 ? -0.891 12.180 0.370 1.00 79.12 109 GLN A O 1
ATOM 869 N N . ASN A 1 110 ? 1.042 12.778 1.370 1.00 80.94 110 ASN A N 1
ATOM 870 C CA . ASN A 1 110 ? 0.548 13.984 2.047 1.00 80.94 110 ASN A CA 1
ATOM 871 C C . ASN A 1 110 ? -0.689 13.748 2.934 1.00 80.94 110 ASN A C 1
ATOM 873 O O . ASN A 1 110 ? -1.564 14.609 3.029 1.00 80.94 110 ASN A O 1
ATOM 877 N N . ALA A 1 111 ? -0.784 12.582 3.576 1.00 81.88 111 ALA A N 1
ATOM 878 C CA . ALA A 1 111 ? -1.886 12.294 4.481 1.00 81.88 111 ALA A CA 1
ATOM 879 C C . ALA A 1 111 ? -1.832 13.232 5.703 1.00 81.88 111 ALA A C 1
ATOM 881 O O . ALA A 1 111 ? -0.872 13.198 6.474 1.00 81.88 111 ALA A O 1
ATOM 882 N N . SER A 1 112 ? -2.859 14.071 5.880 1.00 89.19 112 SER A N 1
ATOM 883 C CA . SER A 1 112 ? -3.020 14.854 7.109 1.00 89.19 112 SER A CA 1
ATOM 884 C C . SER A 1 112 ? -3.319 13.907 8.279 1.00 89.19 112 SER A C 1
ATOM 886 O O . SER A 1 112 ? -4.035 12.925 8.067 1.00 89.19 112 SER A O 1
ATOM 888 N N . PRO A 1 113 ? -2.842 14.177 9.510 1.00 89.19 113 PRO A N 1
ATOM 889 C CA . PRO A 1 113 ? -3.170 13.372 10.691 1.00 89.19 113 PRO A CA 1
ATOM 890 C C . PRO A 1 113 ? -4.676 13.189 10.921 1.00 89.19 113 PRO A C 1
ATOM 892 O O . PRO A 1 113 ? -5.087 12.146 11.431 1.00 89.19 113 PRO A O 1
ATOM 895 N N . ASP A 1 114 ? -5.472 14.173 10.501 1.00 91.94 114 ASP A N 1
ATOM 896 C CA . ASP A 1 114 ? -6.930 14.199 10.643 1.00 91.94 114 ASP A CA 1
ATOM 897 C C . ASP A 1 114 ? -7.667 13.546 9.465 1.00 91.94 114 ASP A C 1
ATOM 899 O O . ASP A 1 114 ? -8.885 13.392 9.515 1.00 91.94 114 ASP A O 1
ATOM 903 N N . ASN A 1 115 ? -6.957 13.145 8.402 1.00 92.69 115 ASN A N 1
ATOM 904 C CA . ASN A 1 115 ? -7.587 12.440 7.291 1.00 92.69 115 ASN A CA 1
ATOM 905 C C . ASN A 1 115 ? -8.112 11.091 7.769 1.00 92.69 115 ASN A C 1
ATOM 907 O O . ASN A 1 115 ? -7.414 10.340 8.453 1.00 92.69 115 ASN A O 1
ATOM 911 N N . GLU A 1 116 ? -9.322 10.765 7.345 1.00 94.69 116 GLU A N 1
ATOM 912 C CA . GLU A 1 116 ? -9.979 9.517 7.686 1.00 94.69 116 GLU A CA 1
ATOM 913 C C . GLU A 1 116 ? -9.847 8.497 6.556 1.00 94.69 116 GLU A C 1
ATOM 915 O O . GLU A 1 116 ? -10.055 8.807 5.382 1.00 94.69 116 GLU A O 1
ATOM 920 N N . TYR A 1 117 ? -9.516 7.260 6.921 1.00 94.81 117 TYR A N 1
ATOM 921 C CA . TYR A 1 117 ? -9.405 6.141 5.996 1.00 94.81 117 TYR A CA 1
ATOM 922 C C . TYR A 1 117 ? -10.153 4.927 6.526 1.00 94.81 117 TYR A C 1
ATOM 924 O O . TYR A 1 117 ? -10.255 4.694 7.736 1.00 94.81 117 TYR A O 1
ATOM 932 N N . TYR A 1 118 ? -10.643 4.117 5.591 1.00 96.06 118 TYR A N 1
ATOM 933 C CA . TYR A 1 118 ? -11.175 2.807 5.922 1.00 96.06 118 TYR A CA 1
ATOM 934 C C . TYR A 1 118 ? -10.068 1.911 6.478 1.00 96.06 118 TYR A C 1
ATOM 936 O O . TYR A 1 118 ? -8.949 1.872 5.964 1.00 96.06 118 TYR A O 1
ATOM 944 N N . CYS A 1 119 ? -10.404 1.180 7.529 1.00 96.50 119 CYS A N 1
ATOM 945 C CA . CYS A 1 119 ? -9.549 0.229 8.214 1.00 96.50 119 CYS A CA 1
ATOM 946 C C . CYS A 1 119 ? -10.262 -1.118 8.259 1.00 96.50 119 CYS A C 1
ATOM 948 O O . CYS A 1 119 ? -11.403 -1.203 8.713 1.00 96.50 119 CYS A O 1
ATOM 950 N N . ARG A 1 120 ? -9.586 -2.169 7.802 1.00 96.88 120 ARG A N 1
ATOM 951 C CA . ARG A 1 120 ? -10.025 -3.550 7.964 1.00 96.88 120 ARG A CA 1
ATOM 952 C C . ARG A 1 120 ? -9.467 -4.085 9.278 1.00 96.88 120 ARG A C 1
ATOM 954 O O . ARG A 1 120 ? -8.250 -4.225 9.419 1.00 96.88 120 ARG A O 1
ATOM 961 N N . GLU A 1 121 ? -1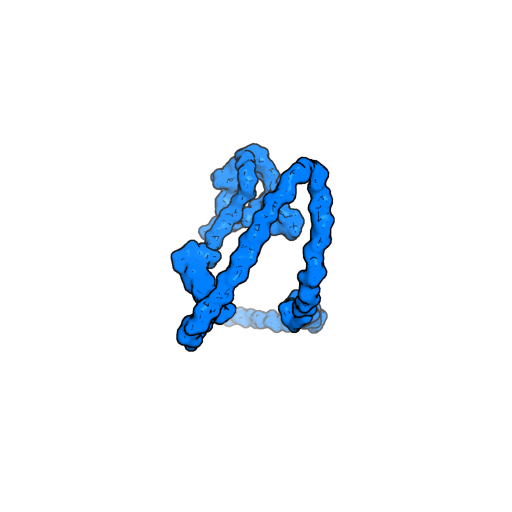0.353 -4.328 10.234 1.00 95.94 121 GLU A N 1
ATOM 962 C CA . GLU A 1 121 ? -10.018 -4.812 11.575 1.00 95.94 121 GLU A CA 1
ATOM 963 C C . GLU A 1 121 ? -9.736 -6.329 11.570 1.00 95.94 121 GLU A C 1
ATOM 965 O O . GLU A 1 121 ? -9.914 -7.017 10.562 1.00 95.94 121 GLU A O 1
ATOM 970 N N . LEU A 1 122 ? -9.293 -6.865 12.714 1.00 94.62 122 LEU A N 1
ATOM 971 C CA . LEU A 1 122 ? -8.909 -8.280 12.869 1.00 94.62 122 LEU A CA 1
ATOM 972 C C . LEU A 1 122 ? -10.073 -9.260 12.684 1.00 94.62 122 LEU A C 1
ATOM 974 O O . LEU A 1 122 ? -9.867 -10.395 12.267 1.00 94.62 122 LEU A O 1
ATOM 978 N N . ASP A 1 123 ? -11.289 -8.819 12.992 1.00 94.12 123 ASP A N 1
ATOM 979 C CA . ASP A 1 123 ? -12.526 -9.577 12.792 1.00 94.12 123 ASP A CA 1
ATOM 980 C C . ASP A 1 123 ? -13.038 -9.504 11.340 1.00 94.12 123 ASP A C 1
ATOM 982 O O . ASP A 1 123 ? -14.049 -10.113 10.995 1.00 94.12 123 ASP A O 1
ATOM 986 N N . GLY A 1 124 ? -12.337 -8.768 10.471 1.00 92.88 124 GLY A N 1
ATOM 987 C CA . GLY A 1 124 ? -12.715 -8.542 9.083 1.00 92.88 124 GLY A CA 1
ATOM 988 C C . GLY A 1 124 ? -13.761 -7.445 8.884 1.00 92.88 124 GLY A C 1
ATOM 989 O O . GLY A 1 124 ? -14.145 -7.207 7.735 1.00 92.88 124 GLY A O 1
ATOM 990 N N . THR A 1 125 ? -14.200 -6.769 9.949 1.00 96.69 125 THR A N 1
ATOM 991 C CA . THR A 1 125 ? -15.100 -5.617 9.854 1.00 96.69 125 THR A CA 1
ATOM 992 C C . THR A 1 125 ? -14.368 -4.376 9.347 1.00 96.69 125 THR A C 1
ATOM 994 O O . THR A 1 125 ? -13.136 -4.291 9.361 1.00 96.69 125 THR A O 1
ATOM 997 N N . TRP A 1 126 ? -15.147 -3.413 8.856 1.00 96.81 126 TRP A N 1
ATOM 998 C CA . TRP A 1 126 ? -14.641 -2.147 8.342 1.00 96.81 126 TRP A CA 1
ATOM 999 C C . TRP A 1 126 ? -14.984 -1.016 9.302 1.00 96.81 126 TRP A C 1
ATOM 1001 O O . TRP A 1 126 ? -16.149 -0.813 9.643 1.00 96.81 126 TRP A O 1
ATOM 1011 N N . THR A 1 127 ? -13.973 -0.252 9.700 1.00 97.31 127 THR A N 1
ATOM 1012 C CA . THR A 1 127 ? -14.121 0.968 10.499 1.00 97.31 127 THR A CA 1
ATOM 1013 C C . THR A 1 127 ? -13.489 2.146 9.767 1.00 97.31 127 THR A C 1
ATOM 1015 O O . THR A 1 127 ? -12.713 1.965 8.830 1.00 97.31 127 THR A O 1
ATOM 1018 N N . VAL A 1 128 ? -13.831 3.368 10.168 1.00 96.88 128 VAL A N 1
ATOM 1019 C CA . VAL A 1 128 ? -13.174 4.587 9.684 1.00 96.88 128 VAL A CA 1
ATOM 1020 C C . VAL A 1 128 ? -12.325 5.140 10.821 1.00 96.88 128 VAL A C 1
ATOM 1022 O O . VAL A 1 128 ? -12.806 5.253 11.951 1.00 96.88 128 VAL A O 1
ATOM 1025 N N . ARG A 1 129 ? -11.050 5.429 10.548 1.00 95.88 129 ARG A N 1
ATOM 1026 C CA . ARG A 1 129 ? -10.088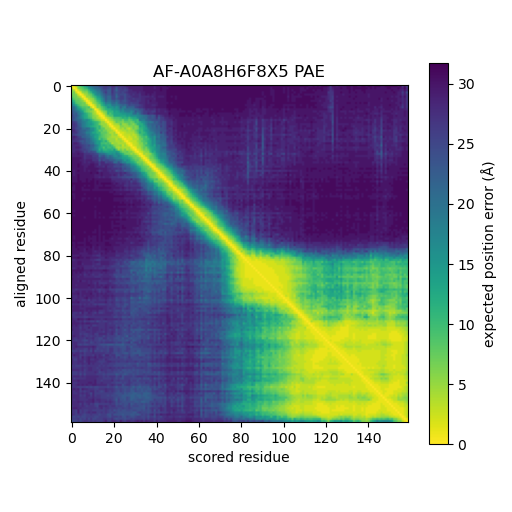 5.942 11.535 1.00 95.88 129 ARG A CA 1
ATOM 1027 C C . ARG A 1 129 ? -9.247 7.054 10.931 1.00 95.88 129 ARG A C 1
ATOM 1029 O O . ARG A 1 129 ? -8.975 7.047 9.733 1.00 95.88 129 ARG A O 1
ATOM 1036 N N . THR A 1 130 ? -8.784 7.963 11.778 1.00 95.25 130 THR A N 1
ATOM 1037 C CA . THR A 1 130 ? -7.835 9.000 11.374 1.00 95.25 130 THR A CA 1
ATOM 1038 C C . THR A 1 130 ? -6.434 8.422 11.182 1.00 95.25 130 THR A C 1
ATOM 1040 O O . THR A 1 130 ? -6.062 7.438 11.833 1.00 95.25 130 THR A O 1
ATOM 1043 N N . VAL A 1 131 ? -5.619 9.055 10.335 1.00 92.94 131 VAL A N 1
ATOM 1044 C CA . VAL A 1 131 ? -4.202 8.691 10.142 1.00 92.94 131 VAL A CA 1
ATOM 1045 C C . VAL A 1 131 ? -3.457 8.670 11.471 1.00 92.94 131 VAL A C 1
ATOM 1047 O O . VAL A 1 131 ? -2.684 7.748 11.721 1.00 92.94 131 VAL A O 1
ATOM 1050 N N . ASN A 1 132 ? -3.722 9.634 12.356 1.00 93.75 132 ASN A N 1
ATOM 1051 C CA . ASN A 1 132 ? -3.105 9.680 13.678 1.00 93.75 132 ASN A CA 1
ATOM 1052 C C . ASN A 1 132 ? -3.371 8.398 14.488 1.00 93.75 132 ASN A C 1
ATOM 1054 O O . ASN A 1 132 ? -2.456 7.819 15.070 1.00 93.75 132 ASN A O 1
ATOM 1058 N N . THR A 1 133 ? -4.615 7.918 14.501 1.00 94.94 133 THR A N 1
ATOM 1059 C CA . THR A 1 133 ? -4.985 6.680 15.197 1.00 94.94 133 THR A CA 1
ATOM 1060 C C . THR A 1 133 ? -4.408 5.448 14.499 1.00 94.94 133 THR A C 1
ATOM 1062 O O . THR A 1 133 ? -3.897 4.552 15.174 1.00 94.94 133 THR A O 1
ATOM 1065 N N . ILE A 1 134 ? -4.424 5.415 13.163 1.00 93.69 134 ILE A N 1
ATOM 1066 C CA . ILE A 1 134 ? -3.862 4.314 12.366 1.00 93.69 134 ILE A CA 1
ATOM 1067 C C . ILE A 1 134 ? -2.378 4.123 12.687 1.00 93.69 134 ILE A C 1
ATOM 1069 O O . ILE A 1 134 ? -1.965 3.038 13.095 1.00 93.69 134 ILE A O 1
ATOM 1073 N N . MET A 1 135 ? -1.596 5.194 12.571 1.00 89.12 135 MET A N 1
ATOM 1074 C CA . MET A 1 135 ? -0.140 5.132 12.687 1.00 89.12 135 MET A CA 1
ATOM 1075 C C . MET A 1 135 ? 0.335 4.893 14.124 1.00 89.12 135 MET A C 1
ATOM 1077 O O . MET A 1 135 ? 1.366 4.251 14.317 1.00 89.12 135 MET A O 1
ATOM 1081 N N . ASN A 1 136 ? -0.411 5.366 15.129 1.00 91.69 136 ASN A N 1
ATOM 1082 C CA . ASN A 1 136 ? 0.016 5.292 16.531 1.00 91.69 136 ASN A CA 1
ATOM 1083 C C . ASN A 1 136 ? -0.614 4.140 17.326 1.00 91.69 136 ASN A C 1
ATOM 1085 O O . ASN A 1 136 ? -0.045 3.725 18.334 1.00 91.69 136 ASN A O 1
ATOM 1089 N N . SER A 1 137 ? -1.780 3.623 16.923 1.00 91.50 137 SER A N 1
ATOM 1090 C CA . SER A 1 137 ? -2.558 2.686 17.754 1.00 91.50 137 SER A CA 1
ATOM 1091 C C . SER A 1 137 ? -2.977 1.397 17.051 1.00 91.50 137 SER A C 1
ATOM 1093 O O . SER A 1 137 ? -3.252 0.414 17.737 1.00 91.50 137 SER A O 1
ATOM 1095 N N . LEU A 1 138 ? -3.020 1.356 15.714 1.00 90.31 138 LEU A N 1
ATOM 1096 C CA . LEU A 1 138 ? -3.478 0.175 14.963 1.00 90.31 138 LEU A CA 1
ATOM 1097 C C . LEU A 1 138 ? -2.331 -0.719 14.466 1.00 90.31 138 LEU A C 1
ATOM 1099 O O . LEU A 1 138 ? -2.534 -1.546 13.577 1.00 90.31 138 LEU A O 1
ATOM 1103 N N . ASN A 1 139 ? -1.143 -0.603 15.059 1.00 90.19 139 ASN A N 1
ATOM 1104 C CA . ASN A 1 139 ? -0.039 -1.517 14.781 1.00 90.19 139 ASN A CA 1
ATOM 1105 C C . ASN A 1 139 ? -0.238 -2.871 15.505 1.00 90.19 139 ASN A C 1
ATOM 1107 O O . ASN A 1 139 ? -0.651 -2.878 16.669 1.00 90.19 139 ASN A O 1
ATOM 1111 N N . PRO A 1 140 ? 0.101 -4.014 14.877 1.00 93.00 140 PRO A N 1
ATOM 1112 C CA . PRO A 1 140 ? 0.681 -4.135 13.539 1.00 93.00 140 PRO A CA 1
ATOM 1113 C C . PRO A 1 140 ? -0.369 -4.051 12.418 1.00 93.00 140 PRO A C 1
ATOM 1115 O O . PRO A 1 140 ? -1.513 -4.477 12.571 1.00 93.00 140 PRO A O 1
ATOM 1118 N N . GLY A 1 141 ? 0.038 -3.519 11.267 1.00 92.25 141 GLY A N 1
ATOM 1119 C CA . GLY A 1 141 ? -0.792 -3.446 10.068 1.00 92.25 141 GLY A CA 1
ATOM 1120 C C . GLY A 1 141 ? -0.047 -2.846 8.877 1.00 92.25 141 GLY A C 1
ATOM 1121 O O . GLY A 1 141 ? 1.130 -2.491 8.974 1.00 92.25 141 GLY A O 1
ATOM 1122 N N . GLN A 1 142 ? -0.727 -2.760 7.740 1.00 92.56 142 GLN A N 1
ATOM 1123 C CA . GLN A 1 142 ? -0.171 -2.215 6.504 1.00 92.56 142 GLN A CA 1
ATOM 1124 C C . GLN A 1 142 ? -1.220 -1.463 5.694 1.00 92.56 142 GLN A C 1
ATOM 1126 O O . GLN A 1 142 ? -2.408 -1.781 5.734 1.00 92.56 142 GLN A O 1
ATOM 1131 N N . TRP A 1 143 ? -0.771 -0.497 4.902 1.00 93.44 143 TRP A N 1
ATOM 1132 C CA . TRP A 1 143 ? -1.621 0.121 3.897 1.00 93.44 143 TRP A CA 1
ATOM 1133 C C . TRP A 1 143 ? -1.749 -0.781 2.674 1.00 93.44 143 TRP A C 1
ATOM 1135 O O . TRP A 1 143 ? -0.772 -1.365 2.202 1.00 93.44 143 TRP A O 1
ATOM 1145 N N . ALA A 1 144 ? -2.956 -0.831 2.132 1.00 92.81 144 ALA A N 1
ATOM 1146 C CA . ALA A 1 144 ? -3.285 -1.481 0.879 1.00 92.81 144 ALA A CA 1
ATOM 1147 C C . ALA A 1 144 ? -4.093 -0.522 -0.002 1.00 92.81 144 ALA A C 1
ATOM 1149 O O . ALA A 1 144 ? -4.632 0.480 0.469 1.00 92.81 144 ALA A O 1
ATOM 1150 N N . TYR A 1 145 ? -4.178 -0.840 -1.290 1.00 92.31 145 TYR A N 1
ATOM 1151 C CA . TYR A 1 145 ? -4.996 -0.101 -2.243 1.00 92.31 145 TYR A CA 1
ATOM 1152 C C . TYR A 1 145 ? -6.139 -0.978 -2.726 1.00 92.31 145 TYR A C 1
ATOM 1154 O O . TYR A 1 145 ? -5.937 -2.135 -3.100 1.00 92.31 145 TYR A O 1
ATOM 1162 N N . ALA A 1 146 ? -7.349 -0.423 -2.718 1.00 90.31 146 ALA A N 1
ATOM 1163 C CA . ALA A 1 146 ? -8.482 -1.059 -3.369 1.00 90.31 146 ALA A CA 1
ATOM 1164 C C . ALA A 1 146 ? -8.252 -1.077 -4.885 1.00 90.31 146 ALA A C 1
ATOM 1166 O O . ALA A 1 146 ? -7.466 -0.292 -5.416 1.00 90.31 146 ALA A O 1
ATOM 1167 N N . THR A 1 147 ? -8.992 -1.911 -5.614 1.00 92.25 147 THR A N 1
ATOM 1168 C CA . THR A 1 147 ? -8.946 -1.931 -7.088 1.00 92.25 147 THR A CA 1
ATOM 1169 C C . THR A 1 147 ? -9.265 -0.561 -7.702 1.00 92.25 147 THR A C 1
ATOM 1171 O O . THR A 1 147 ? -8.798 -0.240 -8.787 1.00 92.25 147 THR A O 1
ATOM 1174 N N . THR A 1 148 ? -10.018 0.275 -6.985 1.00 91.56 148 THR A N 1
ATOM 1175 C CA . THR A 1 148 ? -10.346 1.657 -7.358 1.00 91.56 148 THR A CA 1
ATOM 1176 C C . THR A 1 148 ? -9.220 2.663 -7.085 1.00 91.56 148 THR A C 1
ATOM 1178 O O . THR A 1 148 ? -9.387 3.843 -7.368 1.00 91.56 148 THR A O 1
ATOM 1181 N N . GLY A 1 149 ? -8.097 2.239 -6.497 1.00 87.38 149 GLY A N 1
ATOM 1182 C CA . GLY A 1 149 ? -6.959 3.100 -6.163 1.00 87.38 149 GLY A CA 1
ATOM 1183 C C . GLY A 1 149 ? -7.093 3.874 -4.847 1.00 87.38 149 GLY A C 1
ATOM 1184 O O . GLY A 1 149 ? -6.193 4.638 -4.508 1.00 87.38 149 GLY A O 1
ATOM 1185 N N . TYR A 1 150 ? -8.170 3.676 -4.078 1.00 89.94 150 TYR A N 1
ATOM 1186 C CA . TYR A 1 150 ? -8.300 4.293 -2.755 1.00 89.94 150 TYR A CA 1
ATOM 1187 C C . TYR A 1 150 ? -7.487 3.516 -1.711 1.00 89.94 150 TYR A C 1
ATOM 1189 O O . TYR A 1 150 ? -7.617 2.288 -1.640 1.00 89.94 150 TYR A O 1
ATOM 1197 N N . PRO A 1 151 ? -6.659 4.199 -0.902 1.00 93.12 151 PRO A N 1
ATOM 1198 C CA . PRO A 1 151 ? -5.909 3.548 0.158 1.00 93.12 151 PRO A CA 1
ATOM 1199 C C . PRO A 1 151 ? -6.815 3.195 1.340 1.00 93.12 151 PRO A C 1
ATOM 1201 O O . PRO A 1 151 ? -7.736 3.936 1.690 1.00 93.12 151 PRO A O 1
ATOM 1204 N N . TYR A 1 152 ? -6.513 2.077 1.986 1.00 94.62 152 TYR A N 1
ATOM 1205 C CA . TYR A 1 152 ? -7.131 1.642 3.233 1.00 94.62 152 TYR A CA 1
ATOM 1206 C C . TYR A 1 152 ? -6.098 0.906 4.096 1.00 94.62 152 TYR A C 1
ATOM 1208 O O . TYR A 1 152 ? -5.095 0.399 3.588 1.00 94.62 152 TYR A O 1
ATOM 1216 N N . TRP A 1 153 ? -6.320 0.852 5.406 1.00 95.50 153 TRP A N 1
ATOM 1217 C CA . TRP A 1 153 ? -5.441 0.149 6.342 1.00 95.50 153 TRP A CA 1
ATOM 1218 C C . TRP A 1 153 ? -5.919 -1.285 6.576 1.00 95.50 153 TRP A C 1
ATOM 1220 O O . TRP A 1 153 ? -7.117 -1.529 6.710 1.00 95.50 153 TRP A O 1
ATOM 1230 N N . VAL A 1 154 ? -4.997 -2.239 6.661 1.00 95.69 154 VAL A N 1
ATOM 1231 C CA . VAL A 1 154 ? -5.262 -3.631 7.042 1.00 95.69 154 VAL A CA 1
ATOM 1232 C C . VAL A 1 154 ? -4.537 -3.917 8.340 1.00 95.69 154 VAL A C 1
ATOM 1234 O O . VAL A 1 154 ? -3.308 -3.867 8.395 1.00 95.69 154 VAL A O 1
ATOM 1237 N N . ARG A 1 155 ? -5.297 -4.230 9.387 1.00 95.12 155 ARG A N 1
ATOM 1238 C CA . ARG A 1 155 ? -4.746 -4.595 10.687 1.00 95.12 155 ARG A CA 1
ATOM 1239 C C . ARG A 1 155 ? -4.356 -6.070 10.703 1.00 95.12 155 ARG A C 1
ATOM 1241 O O . ARG A 1 155 ? -5.069 -6.908 10.158 1.00 95.12 155 ARG A O 1
ATOM 1248 N N . HIS A 1 156 ? -3.235 -6.384 11.339 1.00 93.50 156 HIS A N 1
ATOM 1249 C CA . HIS A 1 156 ? -2.732 -7.747 11.493 1.00 93.50 156 HIS A CA 1
ATOM 1250 C C . HIS A 1 156 ? -2.734 -8.167 12.962 1.00 93.50 156 HIS A C 1
ATOM 1252 O O . HIS A 1 156 ? -2.651 -7.325 13.863 1.00 93.50 156 HIS A O 1
ATOM 1258 N N . SER A 1 157 ? -2.839 -9.475 13.209 1.00 90.69 157 SER A N 1
ATOM 1259 C CA . SER A 1 157 ? -2.600 -10.021 14.541 1.00 90.69 157 SER A CA 1
ATOM 1260 C C . SER A 1 157 ? -1.165 -9.725 14.958 1.00 90.69 157 SER A C 1
ATOM 1262 O O . SER A 1 157 ? -0.246 -9.672 14.139 1.00 90.69 157 SER A O 1
ATOM 1264 N N . LYS A 1 158 ? -0.982 -9.486 16.254 1.00 82.50 158 LYS A N 1
ATOM 1265 C CA . LYS A 1 158 ? 0.344 -9.494 16.853 1.00 82.50 158 LYS A CA 1
ATOM 1266 C C . LYS A 1 158 ? 0.630 -10.950 17.204 1.00 82.50 158 LYS A C 1
ATOM 1268 O O . LYS A 1 158 ? 0.091 -11.429 18.199 1.00 82.50 158 LYS A O 1
ATOM 1273 N N . ASP A 1 159 ? 1.341 -11.632 16.315 1.00 66.25 159 ASP A N 1
ATOM 1274 C CA . ASP A 1 159 ? 1.798 -13.009 16.527 1.00 66.25 159 ASP A CA 1
ATOM 1275 C C . ASP A 1 159 ? 2.785 -13.100 17.705 1.00 66.25 159 ASP A C 1
ATOM 1277 O O . ASP A 1 159 ? 3.515 -12.105 17.956 1.00 66.25 159 ASP A O 1
#

Solvent-accessible surface area (backbone atoms only — not comparable to full-atom values): 10784 Å² total; per-residue (Å²): 134,91,81,91,75,86,76,77,81,76,79,72,74,74,58,76,63,60,62,50,53,52,52,52,51,53,51,53,58,59,67,69,64,69,76,91,77,83,80,87,78,78,71,80,89,76,76,86,78,86,83,88,75,93,76,83,94,73,89,75,82,79,80,79,79,79,76,74,76,74,88,66,82,88,75,77,78,74,83,78,70,79,50,74,65,57,50,47,55,50,50,51,53,47,27,65,76,70,48,67,78,54,91,71,82,56,72,75,83,89,67,50,54,78,43,71,34,48,30,36,43,85,88,69,49,78,46,78,42,30,42,50,51,47,76,74,66,45,70,47,57,46,53,47,65,46,97,86,67,52,66,31,40,39,43,45,79,82,128

Mean predicted aligned error: 20.72 Å

Radius of gyration: 31.91 Å; Cα contacts (8 Å, |Δi|>4): 96; chains: 1; bounding box: 58×86×79 Å

Organism: NCBI:txid560253

Nearest PDB structures (foldseek):
  9b45-assembly1_4  TM=3.489E-01  e=3.943E+00  Pseudomonas virus Pa193
  7ane-assembly1_Bj  TM=1.855E-01  e=1.052E+00  Leishmania major
  9c3c-assembly1_g  TM=1.881E-01  e=5.751E+00  Oryctolagus cuniculus

pLDDT: mean 70.95, std 20.89, range [36.91, 97.31]

Secondary structure (DSSP, 8-state):
------------PPPHHHHHHHHHHHHHHHHT-----S------------------------------------------PPPHHHHHHHHHHHHHHTTTTS------TT--TT-EEEEE-TTS-EEEEEHHHHHHHS-SEEEEE-TTS-EEEEE----

Foldseek 3Di:
DDDDDDDDPPPPDPPPVVVVVVVVVVVVVVVVPDPPDDDPPDDPPPDDDDDDDDDDDDDDPDPDDPPPDDDDDPPPPPPDDDDPVRVVVVVVVVCVVVVVVPDDFDDPPPFDQQDWAWEQDPVRDIDIDGNVCCVPPQPPWGWDADPVRGIHIYGDDPD